Protein AF-A0A376VV55-F1 (afdb_monomer)

Nearest PDB structures (foldseek):
  7uvv-assembly1_R  TM=2.113E-01  e=4.141E+00  Acinetobacter baumannii AB0057
  5z62-assembly1_F  TM=2.205E-01  e=4.416E+00  Homo sapiens

Structure (mmCIF, N/CA/C/O backbone):
data_AF-A0A376VV55-F1
#
_entry.id   AF-A0A376VV55-F1
#
loop_
_atom_site.group_PDB
_atom_site.id
_atom_site.type_symbol
_atom_site.label_atom_id
_atom_site.label_alt_id
_atom_site.label_comp_id
_atom_site.label_asym_id
_atom_site.label_entity_id
_atom_site.label_seq_id
_atom_site.pdbx_PDB_ins_code
_atom_site.Cartn_x
_atom_site.Cartn_y
_atom_site.Cartn_z
_atom_site.occupancy
_atom_site.B_iso_or_equiv
_atom_site.auth_seq_id
_atom_site.auth_comp_id
_atom_site.auth_asym_id
_atom_site.auth_atom_id
_atom_site.pdbx_PDB_model_num
ATOM 1 N N . MET A 1 1 ? -43.601 31.236 34.030 1.00 50.53 1 MET A N 1
ATOM 2 C CA . MET A 1 1 ? -43.749 29.868 33.468 1.00 50.53 1 MET A CA 1
ATOM 3 C C . MET A 1 1 ? -43.611 29.792 31.944 1.00 50.53 1 MET A C 1
ATOM 5 O O . MET A 1 1 ? -43.016 28.837 31.475 1.00 50.53 1 MET A O 1
ATOM 9 N N . LYS A 1 2 ? -44.078 30.775 31.155 1.00 51.25 2 LYS A N 1
ATOM 10 C CA . LYS A 1 2 ? -44.031 30.722 29.675 1.00 51.25 2 LYS A CA 1
ATOM 11 C C . LYS A 1 2 ? -42.621 30.870 29.061 1.00 51.25 2 LYS A C 1
ATOM 13 O O . LYS A 1 2 ? -42.335 30.248 28.050 1.00 51.25 2 LYS A O 1
ATOM 18 N N . ILE A 1 3 ? -41.726 31.624 29.712 1.00 57.97 3 ILE A N 1
ATOM 19 C CA . ILE A 1 3 ? -40.328 31.824 29.269 1.00 57.97 3 ILE A CA 1
ATOM 20 C C . ILE A 1 3 ? -39.462 30.578 29.532 1.00 57.97 3 ILE A C 1
ATOM 22 O O . ILE A 1 3 ? -38.605 30.243 28.726 1.00 57.97 3 ILE A O 1
ATOM 26 N N . ILE A 1 4 ? -39.733 29.838 30.612 1.00 60.44 4 ILE A N 1
ATOM 27 C CA . ILE A 1 4 ? -38.984 28.617 30.969 1.00 60.44 4 ILE A CA 1
ATOM 28 C C . ILE A 1 4 ? -39.235 27.502 29.937 1.00 60.44 4 ILE A C 1
ATOM 30 O O . ILE A 1 4 ? -38.317 26.774 29.573 1.00 60.44 4 ILE A O 1
ATOM 34 N N . LEU A 1 5 ? -40.457 27.425 29.397 1.00 57.47 5 LEU A N 1
ATOM 35 C CA . LEU A 1 5 ? -40.824 26.484 28.331 1.00 57.47 5 LEU A CA 1
ATOM 36 C C . LEU A 1 5 ? -40.100 26.767 27.000 1.00 57.47 5 LEU A C 1
ATOM 38 O O . LEU A 1 5 ? -39.791 25.831 26.270 1.00 57.47 5 LEU A O 1
ATOM 42 N N . LEU A 1 6 ? -39.789 28.034 26.703 1.00 56.78 6 LEU A N 1
ATOM 43 C CA . LEU A 1 6 ? -39.064 28.430 25.488 1.00 56.78 6 LEU A CA 1
ATOM 44 C C . LEU A 1 6 ? -37.576 28.048 25.543 1.00 56.78 6 LEU A C 1
ATOM 46 O O . LEU A 1 6 ? -37.023 27.624 24.532 1.00 56.78 6 LEU A O 1
ATOM 50 N N . PHE A 1 7 ? -36.944 28.118 26.719 1.00 56.75 7 PHE A N 1
ATOM 51 C CA . PHE A 1 7 ? -35.562 27.653 26.896 1.00 56.75 7 PHE A CA 1
ATOM 52 C C . PHE A 1 7 ? -35.441 26.125 26.821 1.00 56.75 7 PHE A C 1
ATOM 54 O O . PHE A 1 7 ? -34.467 25.622 26.264 1.00 56.75 7 PHE A O 1
ATOM 61 N N . LEU A 1 8 ? -36.445 25.382 27.302 1.00 56.62 8 LEU A N 1
ATOM 62 C CA . LEU A 1 8 ? -36.457 23.917 27.212 1.00 56.62 8 LEU A CA 1
ATOM 63 C C . LEU A 1 8 ? -36.553 23.408 25.763 1.00 56.62 8 LEU A C 1
ATOM 65 O O . LEU A 1 8 ? -35.947 22.394 25.433 1.00 56.62 8 LEU A O 1
ATOM 69 N N . ALA A 1 9 ? -37.273 24.120 24.891 1.00 58.34 9 ALA A N 1
ATOM 70 C CA . ALA A 1 9 ? -37.398 23.753 23.479 1.00 58.34 9 ALA A CA 1
ATOM 71 C C . ALA A 1 9 ? -36.096 23.985 22.683 1.00 58.34 9 ALA A C 1
ATOM 73 O O . ALA A 1 9 ? -35.804 23.241 21.749 1.00 58.34 9 ALA A O 1
ATOM 74 N N . ALA A 1 10 ? -35.282 24.971 23.076 1.00 58.66 10 ALA A N 1
ATOM 75 C CA . ALA A 1 10 ? -34.010 25.269 22.414 1.00 58.66 10 ALA A CA 1
ATOM 76 C C . ALA A 1 10 ? -32.920 24.214 22.700 1.00 58.66 10 ALA A C 1
ATOM 78 O O . ALA A 1 10 ? -32.096 23.929 21.834 1.00 58.66 10 ALA A O 1
ATOM 79 N N . LEU A 1 11 ? -32.945 23.579 23.879 1.00 57.19 11 LEU A N 1
ATOM 80 C CA . LEU A 1 11 ? -31.995 22.523 24.271 1.00 57.19 11 LEU A CA 1
ATOM 81 C C . LEU A 1 11 ? -32.257 21.168 23.588 1.00 57.19 11 LEU A C 1
ATOM 83 O O . LEU A 1 11 ? -31.400 20.293 23.640 1.00 57.19 11 LEU A O 1
ATOM 87 N N . ALA A 1 12 ? -33.408 20.974 22.938 1.00 56.91 12 ALA A N 1
ATOM 88 C CA . ALA A 1 12 ? -33.743 19.725 22.245 1.00 56.91 12 ALA A CA 1
ATOM 89 C 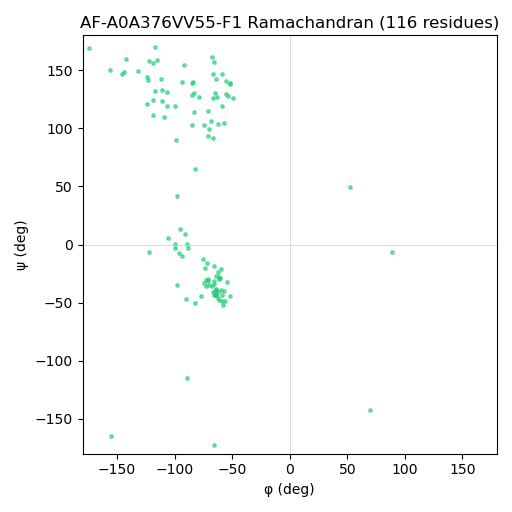C . ALA A 1 12 ? -33.288 19.691 20.771 1.00 56.91 12 ALA A C 1
ATOM 91 O O . ALA A 1 12 ? -33.524 18.704 20.081 1.00 56.91 12 ALA A O 1
ATOM 92 N N . SER A 1 13 ? -32.641 20.755 20.279 1.00 57.75 13 SER A N 1
ATOM 93 C CA . SER A 1 13 ? -32.234 20.882 18.868 1.00 57.75 13 SER A CA 1
ATOM 94 C C . SER A 1 13 ? -30.790 20.447 18.588 1.00 57.75 13 SER A C 1
ATOM 96 O O . SER A 1 13 ? -30.272 20.721 17.508 1.00 57.75 13 SER A O 1
ATOM 98 N N . PHE A 1 14 ? -30.118 19.765 19.522 1.00 62.88 14 PHE A N 1
ATOM 99 C CA . PHE A 1 14 ? -28.818 19.161 19.228 1.00 62.88 14 PHE A CA 1
ATOM 100 C C . PHE A 1 14 ? -29.025 17.966 18.298 1.00 62.88 14 PHE A C 1
ATOM 102 O O . PHE A 1 14 ? -29.269 16.843 18.737 1.00 62.88 14 PHE A O 1
ATOM 109 N N . THR A 1 15 ? -28.926 18.199 16.991 1.00 65.00 15 THR A N 1
ATOM 110 C CA . THR A 1 15 ? -28.682 17.119 16.042 1.00 65.00 15 THR A CA 1
ATOM 111 C C . THR A 1 15 ? -27.328 16.525 16.400 1.00 65.00 15 THR A C 1
ATOM 113 O O . THR A 1 15 ? -26.292 17.134 16.132 1.00 65.00 15 THR A O 1
ATOM 116 N N . VAL A 1 16 ? -27.330 15.359 17.047 1.00 68.25 16 VAL A N 1
ATOM 117 C CA . VAL A 1 16 ? -26.132 14.531 17.171 1.00 68.25 16 VAL A CA 1
ATOM 118 C C . VAL A 1 16 ? -25.668 14.259 15.744 1.00 68.25 16 VAL A C 1
ATOM 120 O O . VAL A 1 16 ? -26.305 13.503 15.013 1.00 68.25 16 VAL A O 1
ATOM 123 N N . HIS A 1 17 ? -24.606 14.939 15.310 1.00 57.97 17 HIS A N 1
ATOM 124 C CA . HIS A 1 17 ? -23.879 14.555 14.109 1.00 57.97 17 HIS A CA 1
ATOM 125 C C . HIS A 1 17 ? -23.230 13.213 14.434 1.00 57.97 17 HIS A C 1
ATOM 127 O O . HIS A 1 17 ? -22.168 13.152 15.049 1.00 57.97 17 HIS A O 1
ATOM 133 N N . ALA A 1 18 ? -23.936 12.128 14.115 1.00 57.88 18 ALA A N 1
ATOM 134 C CA . ALA A 1 18 ? -23.355 10.803 14.147 1.00 57.88 18 ALA A CA 1
ATOM 135 C C . ALA A 1 18 ? -22.171 10.822 13.179 1.00 57.88 18 ALA A C 1
ATOM 137 O O . ALA A 1 18 ? -22.349 11.119 11.995 1.00 57.88 18 ALA A O 1
ATOM 138 N N . GLN A 1 19 ? -20.969 10.561 13.699 1.00 57.69 19 GLN A N 1
ATOM 139 C CA . GLN A 1 19 ? -19.793 10.326 12.871 1.00 57.69 19 GLN A CA 1
ATOM 140 C C . GLN A 1 19 ? -20.199 9.290 11.811 1.00 57.69 19 GLN A C 1
ATOM 142 O O . GLN A 1 19 ? -20.760 8.254 12.194 1.00 57.69 19 GLN A O 1
ATOM 147 N N . PRO A 1 20 ? -20.001 9.559 10.506 1.00 60.66 20 PRO A N 1
ATOM 148 C CA . PRO A 1 20 ? -20.266 8.549 9.495 1.00 60.66 20 PRO A CA 1
ATOM 149 C C . PRO A 1 20 ? -19.521 7.269 9.893 1.00 60.66 20 PRO A C 1
ATOM 151 O O . PRO A 1 20 ? -18.402 7.364 10.410 1.00 60.66 20 PRO A O 1
ATOM 154 N N . PRO A 1 21 ? -20.146 6.090 9.739 1.00 66.88 21 PRO A N 1
ATOM 155 C CA . PRO A 1 21 ? -19.519 4.847 10.148 1.00 66.88 21 PRO A CA 1
ATOM 156 C C . PRO A 1 21 ? -18.164 4.73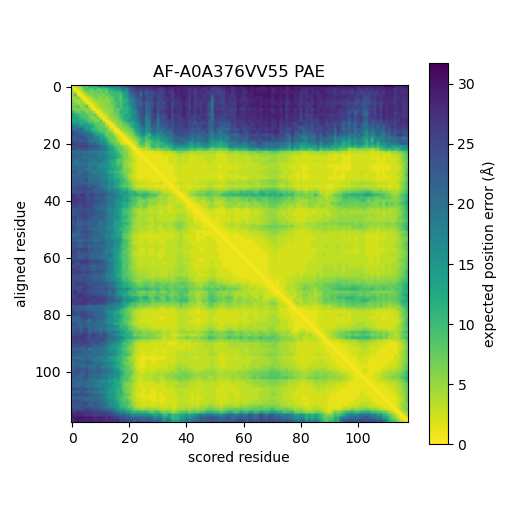1 9.456 1.00 66.88 21 PRO A C 1
ATOM 158 O O . PRO A 1 21 ? -18.066 4.920 8.240 1.00 66.88 21 PRO A O 1
ATOM 161 N N . SER A 1 22 ? -17.125 4.446 10.238 1.00 74.50 22 SER A N 1
ATOM 162 C CA . SER A 1 22 ? -15.817 4.089 9.702 1.00 74.50 22 SER A CA 1
ATOM 163 C C . SER A 1 22 ? -16.002 2.963 8.687 1.00 74.50 22 SER A C 1
ATOM 165 O O . SER A 1 22 ? -16.793 2.043 8.924 1.00 74.50 22 SER A O 1
ATOM 167 N N . GLN A 1 23 ? -15.300 3.035 7.555 1.00 81.75 23 GLN A N 1
ATOM 168 C CA . GLN A 1 23 ? -15.319 1.948 6.580 1.00 81.75 23 GLN A CA 1
ATOM 169 C C . GLN A 1 23 ? -14.913 0.639 7.262 1.00 81.75 23 GLN A C 1
ATOM 171 O O . GLN A 1 23 ? -14.021 0.617 8.114 1.00 81.75 23 GLN A O 1
ATOM 176 N N . THR A 1 24 ? -15.572 -0.459 6.896 1.00 91.44 24 THR A N 1
ATOM 177 C CA . THR A 1 24 ? -15.115 -1.783 7.327 1.00 91.44 24 THR A CA 1
ATOM 178 C C . THR A 1 24 ? -13.762 -2.089 6.689 1.00 91.44 24 THR A C 1
ATOM 180 O O . THR A 1 24 ? -13.441 -1.566 5.622 1.00 91.44 24 THR A O 1
ATOM 183 N N . VAL A 1 25 ? -12.983 -2.991 7.292 1.00 93.12 25 VAL A N 1
ATOM 184 C CA . VAL A 1 25 ? -11.698 -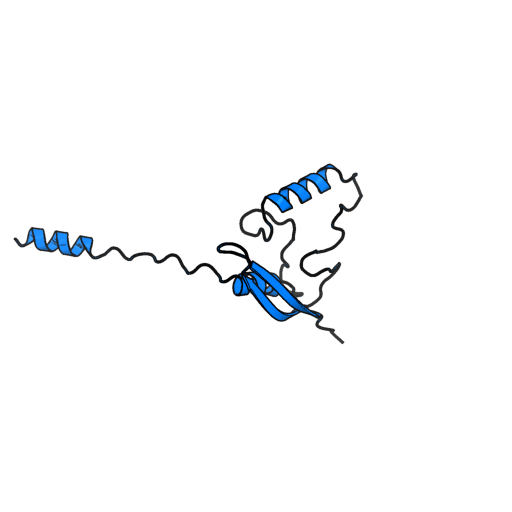3.435 6.719 1.00 93.12 25 VAL A CA 1
ATOM 185 C C . VAL A 1 25 ? -11.871 -3.895 5.267 1.00 93.12 25 VAL A C 1
ATOM 187 O O . VAL A 1 25 ? -11.112 -3.495 4.388 1.00 93.12 25 VAL A O 1
ATOM 190 N N . GLU A 1 26 ? -12.913 -4.681 4.985 1.00 95.12 26 GLU A N 1
ATOM 191 C CA . GLU A 1 26 ? -13.206 -5.146 3.628 1.00 95.12 26 GLU A CA 1
ATOM 192 C C . GLU A 1 26 ? -13.503 -3.985 2.667 1.00 95.12 26 GLU A C 1
ATOM 194 O O . GLU A 1 26 ? -13.030 -3.997 1.532 1.00 95.12 26 GLU A O 1
ATOM 199 N N . GLN A 1 27 ? -14.256 -2.968 3.102 1.00 94.44 27 GLN A N 1
ATOM 200 C CA . GLN A 1 27 ? -14.535 -1.785 2.285 1.00 94.44 27 GLN A CA 1
ATOM 201 C C . GLN A 1 27 ? -13.261 -1.003 1.971 1.00 94.44 27 GLN A C 1
ATOM 203 O O . GLN A 1 27 ? -13.065 -0.631 0.816 1.00 94.44 27 GLN A O 1
ATOM 208 N N . THR A 1 28 ? -12.380 -0.816 2.956 1.00 92.56 28 THR A N 1
ATOM 209 C CA . THR A 1 28 ? -11.073 -0.177 2.759 1.00 92.56 28 THR A CA 1
ATOM 210 C C . THR A 1 28 ? -10.243 -0.940 1.729 1.00 92.56 28 THR A C 1
ATOM 212 O O . THR A 1 28 ? -9.762 -0.353 0.762 1.00 92.56 28 THR A O 1
ATOM 215 N N . VAL A 1 29 ? -10.135 -2.267 1.866 1.00 95.12 29 VAL A N 1
ATOM 216 C CA . VAL A 1 29 ? -9.386 -3.106 0.914 1.00 95.12 29 VAL A CA 1
ATOM 217 C C . VAL A 1 29 ? -10.000 -3.034 -0.484 1.00 95.12 29 VAL A C 1
ATOM 219 O O . VAL A 1 29 ? -9.290 -2.825 -1.463 1.00 95.12 29 VAL A O 1
ATOM 222 N N . ARG A 1 30 ? -11.327 -3.143 -0.607 1.00 95.31 30 ARG A N 1
ATOM 223 C CA . ARG A 1 30 ? -12.011 -3.005 -1.902 1.00 95.31 30 ARG A CA 1
ATOM 224 C C . ARG A 1 30 ? -11.755 -1.640 -2.533 1.00 95.31 30 ARG A C 1
ATOM 226 O O . ARG A 1 30 ? -11.565 -1.581 -3.742 1.00 95.31 30 ARG A O 1
ATOM 233 N N . HIS A 1 31 ? -11.727 -0.574 -1.737 1.00 92.25 31 HIS A N 1
ATOM 234 C CA . HIS A 1 31 ? -11.462 0.774 -2.225 1.00 92.25 31 HIS A CA 1
ATOM 235 C C . HIS A 1 31 ? -10.047 0.924 -2.802 1.00 92.25 31 HIS A C 1
ATOM 237 O O . HIS A 1 31 ? -9.887 1.527 -3.858 1.00 92.25 31 HIS A O 1
ATOM 243 N N . ILE A 1 32 ? -9.041 0.303 -2.176 1.00 92.75 32 ILE A N 1
ATOM 244 C CA . ILE A 1 32 ? -7.669 0.254 -2.710 1.00 92.75 32 ILE A CA 1
ATOM 245 C C . ILE A 1 32 ? -7.666 -0.400 -4.101 1.00 92.75 32 ILE A C 1
ATOM 247 O O . ILE A 1 32 ? -7.186 0.189 -5.068 1.00 92.75 32 ILE A O 1
ATOM 251 N N . TYR A 1 33 ? -8.268 -1.587 -4.227 1.00 93.88 33 TYR A N 1
ATOM 252 C CA . TYR A 1 33 ? -8.249 -2.357 -5.478 1.00 93.88 33 TYR A CA 1
ATOM 253 C C . TYR A 1 33 ? -9.161 -1.798 -6.584 1.00 93.88 33 TYR A C 1
ATOM 255 O O . TYR A 1 33 ? -8.946 -2.091 -7.760 1.00 93.88 33 TYR A O 1
ATOM 263 N N . GLN A 1 34 ? -10.162 -0.977 -6.249 1.00 91.69 34 GLN A N 1
ATOM 264 C CA . GLN A 1 34 ? -11.042 -0.321 -7.229 1.00 91.69 34 GLN A CA 1
ATOM 265 C C . GLN A 1 34 ? -10.291 0.608 -8.187 1.00 91.69 34 GLN A C 1
ATOM 267 O O . GLN A 1 34 ? -10.727 0.775 -9.323 1.00 91.69 34 GLN A O 1
ATOM 272 N N . ASN A 1 35 ? -9.169 1.172 -7.744 1.00 90.94 35 ASN A N 1
ATOM 273 C CA . ASN A 1 35 ? -8.390 2.141 -8.508 1.00 90.94 35 ASN A CA 1
ATOM 274 C C . ASN A 1 35 ? -7.337 1.501 -9.430 1.00 90.94 35 ASN A C 1
ATOM 276 O O . ASN A 1 35 ? -6.690 2.209 -10.195 1.00 90.94 35 ASN A O 1
ATOM 280 N N . TYR A 1 36 ? -7.188 0.172 -9.418 1.00 92.19 36 TYR A N 1
ATOM 281 C CA . TYR A 1 36 ? -6.336 -0.556 -10.368 1.00 92.19 36 TYR A CA 1
ATOM 282 C C . TYR A 1 36 ? -7.063 -0.796 -11.698 1.00 92.19 36 TYR A C 1
ATOM 284 O O . TYR A 1 36 ? -7.392 -1.928 -12.078 1.00 92.19 36 TYR A O 1
ATOM 292 N N . LYS A 1 37 ? -7.356 0.307 -12.388 1.00 89.69 37 LYS A N 1
ATOM 293 C CA . LYS A 1 37 ? -7.993 0.372 -13.707 1.00 89.69 37 LYS A CA 1
ATOM 294 C C . LYS A 1 37 ? -7.201 1.311 -14.604 1.00 89.69 37 LYS A C 1
ATOM 296 O O . LYS A 1 37 ? -6.640 2.293 -14.132 1.00 89.69 37 LYS A O 1
ATOM 301 N N . SER A 1 38 ? -7.214 1.035 -15.900 1.00 82.25 38 SER A N 1
ATOM 302 C CA . SER A 1 38 ? -6.521 1.822 -16.926 1.00 82.25 38 SER A CA 1
ATOM 303 C C . SER A 1 38 ? -6.965 3.290 -17.017 1.00 82.25 38 SER A C 1
ATOM 305 O O . SER A 1 38 ? -6.216 4.117 -17.529 1.00 82.25 38 SER A O 1
ATOM 307 N N . ASP A 1 39 ? -8.159 3.626 -16.528 1.00 83.12 39 ASP A N 1
ATOM 308 C CA . ASP A 1 39 ? -8.727 4.979 -16.495 1.00 83.12 39 ASP A CA 1
ATOM 309 C C . ASP A 1 39 ? -8.719 5.625 -15.098 1.00 83.12 39 ASP A C 1
ATOM 311 O O . ASP A 1 39 ? -9.242 6.728 -14.925 1.00 83.12 39 ASP A O 1
ATOM 315 N N . ALA A 1 40 ? -8.114 4.968 -14.106 1.00 84.06 40 ALA A N 1
ATOM 316 C CA . ALA A 1 40 ? -8.047 5.437 -12.730 1.00 84.06 40 ALA A CA 1
ATOM 317 C C . ALA A 1 40 ? -6.606 5.738 -12.297 1.00 84.06 40 ALA A C 1
ATOM 319 O O . ALA A 1 40 ? -5.627 5.253 -12.863 1.00 84.06 40 ALA A O 1
ATOM 320 N N . THR A 1 41 ? -6.471 6.555 -11.254 1.00 83.00 41 THR A N 1
ATOM 321 C CA . THR A 1 41 ? -5.191 6.741 -10.568 1.00 83.00 41 THR A CA 1
ATOM 322 C C . THR A 1 41 ? -5.041 5.639 -9.534 1.00 83.00 41 THR A C 1
ATOM 324 O O . THR A 1 41 ? -5.671 5.704 -8.476 1.00 83.00 41 THR A O 1
ATOM 327 N N . ALA A 1 42 ? -4.220 4.635 -9.839 1.00 83.12 42 ALA A N 1
ATOM 328 C CA . ALA A 1 42 ? -3.881 3.607 -8.866 1.00 83.12 42 ALA A CA 1
ATOM 329 C C . ALA A 1 42 ? -3.231 4.221 -7.617 1.00 83.12 42 ALA A C 1
ATOM 331 O O . ALA A 1 42 ? -2.542 5.245 -7.708 1.00 83.12 42 ALA A O 1
ATOM 332 N N . PRO A 1 43 ? -3.465 3.623 -6.440 1.00 85.06 43 PRO A N 1
ATOM 333 C CA . PRO A 1 43 ? -2.844 4.083 -5.216 1.00 85.06 43 PRO A CA 1
ATOM 334 C C . PRO A 1 43 ? -1.333 3.868 -5.308 1.00 85.06 43 PRO A C 1
ATOM 336 O O . PRO A 1 43 ? -0.868 2.780 -5.630 1.00 85.06 43 PRO A O 1
ATOM 339 N N . TYR A 1 44 ? -0.559 4.904 -5.001 1.00 87.44 44 TYR A N 1
ATOM 340 C CA . TYR A 1 44 ? 0.888 4.776 -4.907 1.00 87.44 44 TYR A CA 1
ATOM 341 C C . TYR A 1 44 ? 1.274 4.286 -3.506 1.00 87.44 44 TYR A C 1
ATOM 343 O O . TYR A 1 44 ? 0.868 4.863 -2.498 1.00 87.44 44 TYR A O 1
ATOM 351 N N . PHE A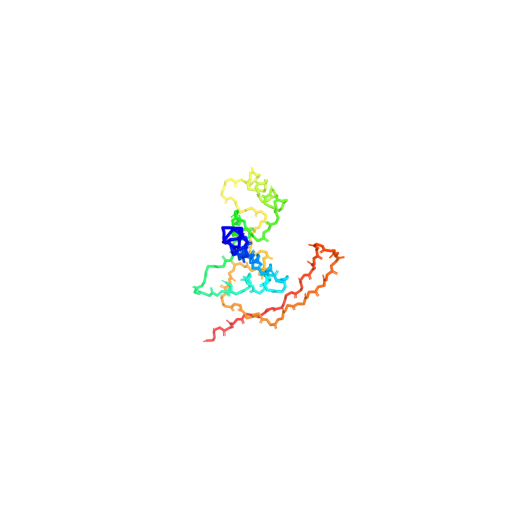 1 45 ? 2.082 3.226 -3.422 1.00 90.81 45 PHE A N 1
ATOM 352 C CA . PHE A 1 45 ? 2.492 2.640 -2.139 1.00 90.81 45 PHE A CA 1
ATOM 353 C C . PHE A 1 45 ? 3.275 3.623 -1.247 1.00 90.81 45 PHE A C 1
ATOM 355 O O . PHE A 1 45 ? 3.198 3.549 -0.022 1.00 90.81 45 PHE A O 1
ATOM 362 N N . GLY A 1 46 ? 3.990 4.576 -1.855 1.00 89.69 46 GLY A N 1
ATOM 363 C CA . GLY A 1 46 ? 4.701 5.653 -1.159 1.00 89.69 46 GLY A CA 1
ATOM 364 C C . GLY A 1 46 ? 3.889 6.937 -0.954 1.00 89.69 46 GLY A C 1
ATOM 365 O O . GLY A 1 46 ? 4.459 7.949 -0.558 1.00 89.69 46 GLY A O 1
ATOM 366 N N . GLU A 1 47 ? 2.584 6.938 -1.236 1.00 90.81 47 GLU A N 1
ATOM 367 C CA . GLU A 1 47 ? 1.730 8.114 -1.047 1.00 90.81 47 GLU A CA 1
ATOM 368 C C . GLU A 1 47 ? 1.645 8.497 0.442 1.00 90.81 47 GLU A C 1
ATOM 370 O O . GLU A 1 47 ? 1.588 7.637 1.325 1.00 90.81 47 GLU A O 1
ATOM 375 N N . THR A 1 48 ? 1.613 9.801 0.729 1.00 90.62 48 THR A N 1
ATOM 376 C CA . THR A 1 48 ? 1.562 10.343 2.097 1.00 90.62 48 THR A CA 1
ATOM 377 C C . THR A 1 48 ? 0.270 11.132 2.345 1.00 90.62 48 THR A C 1
ATOM 379 O O . THR A 1 48 ? -0.507 11.406 1.432 1.00 90.62 48 THR A O 1
ATOM 382 N N . GLY A 1 49 ? 0.007 11.504 3.602 1.00 89.50 49 GLY A N 1
ATOM 383 C CA . GLY A 1 49 ? -1.175 12.292 3.965 1.00 89.50 49 GLY A CA 1
ATOM 384 C C . GLY A 1 49 ? -2.484 11.507 3.839 1.00 89.50 49 GLY A C 1
ATOM 385 O O . GLY A 1 49 ? -2.538 10.326 4.168 1.00 89.50 49 GLY A O 1
ATOM 386 N N . GLU A 1 50 ? -3.549 12.168 3.380 1.00 87.81 50 GLU A N 1
ATOM 387 C CA . GLU A 1 50 ? -4.910 11.599 3.330 1.00 87.81 50 GLU A CA 1
ATOM 388 C C . GLU A 1 50 ? -5.064 10.419 2.361 1.00 87.81 50 GLU A C 1
ATOM 390 O O . GLU A 1 50 ? -6.023 9.659 2.469 1.00 87.81 50 GLU A O 1
ATOM 395 N N . ARG A 1 51 ? -4.130 10.254 1.418 1.00 87.88 51 ARG A N 1
ATOM 396 C CA . ARG A 1 51 ? -4.129 9.156 0.440 1.00 87.88 51 ARG A CA 1
ATOM 397 C C . ARG A 1 51 ? -3.179 8.015 0.808 1.00 87.88 51 ARG A C 1
ATOM 399 O O . ARG A 1 51 ? -3.076 7.050 0.054 1.00 87.88 51 ARG A O 1
ATOM 406 N N . ALA A 1 52 ? -2.486 8.113 1.942 1.00 91.88 52 ALA A N 1
ATOM 407 C CA . ALA A 1 52 ? -1.569 7.076 2.385 1.00 91.88 52 ALA A CA 1
ATOM 408 C C . ALA A 1 52 ? -2.317 5.766 2.666 1.00 91.88 52 ALA A C 1
ATOM 410 O O . ALA A 1 52 ? -3.247 5.728 3.470 1.00 91.88 52 ALA A O 1
ATOM 411 N N . ILE A 1 53 ? -1.860 4.677 2.047 1.00 93.12 53 ILE A N 1
ATOM 412 C CA . ILE A 1 53 ? -2.379 3.319 2.294 1.00 93.12 53 ILE A CA 1
ATOM 413 C C . ILE A 1 53 ? -1.488 2.506 3.244 1.00 93.12 53 ILE A C 1
ATOM 415 O O . ILE A 1 53 ? -1.808 1.373 3.595 1.00 93.12 53 ILE A O 1
ATOM 419 N N . THR A 1 54 ? -0.361 3.076 3.674 1.00 94.00 54 THR A N 1
ATOM 420 C CA . THR A 1 54 ? 0.617 2.417 4.547 1.00 94.00 54 THR A CA 1
ATOM 421 C C . THR A 1 54 ? 0.772 3.157 5.872 1.00 94.00 54 THR A C 1
ATOM 423 O O . THR A 1 54 ? 0.587 4.371 5.945 1.00 94.00 54 THR A O 1
ATOM 426 N N . SER A 1 55 ? 1.218 2.450 6.909 1.00 93.88 55 SER A N 1
ATOM 427 C CA . SER A 1 55 ? 1.521 3.058 8.208 1.00 93.88 55 SER A CA 1
ATOM 428 C C . SER A 1 55 ? 2.734 3.999 8.170 1.00 93.88 55 SER A C 1
ATOM 430 O O . SER A 1 55 ? 3.622 3.879 7.323 1.00 93.88 55 SER A O 1
ATOM 432 N N . ALA A 1 56 ? 2.843 4.871 9.178 1.00 95.25 56 ALA A N 1
ATOM 433 C CA . ALA A 1 56 ? 4.003 5.749 9.364 1.00 95.25 56 ALA A CA 1
ATOM 434 C C . ALA A 1 56 ? 5.341 4.985 9.419 1.00 95.25 56 ALA A C 1
ATOM 436 O O . ALA A 1 56 ? 6.362 5.485 8.952 1.00 95.25 56 ALA A O 1
ATOM 437 N N . ARG A 1 57 ? 5.342 3.754 9.949 1.00 96.00 57 ARG A N 1
ATOM 438 C CA . ARG A 1 57 ? 6.540 2.904 9.996 1.00 96.00 57 ARG A CA 1
ATOM 439 C C . ARG A 1 57 ? 7.013 2.504 8.597 1.00 96.00 57 ARG A C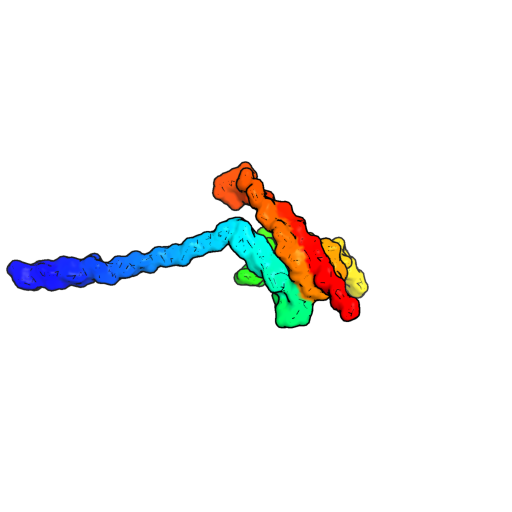 1
ATOM 441 O O . ARG A 1 57 ? 8.212 2.530 8.340 1.00 96.00 57 ARG A O 1
ATOM 448 N N . ILE A 1 58 ? 6.093 2.125 7.708 1.00 95.12 58 ILE A N 1
ATOM 449 C CA . ILE A 1 58 ? 6.438 1.778 6.322 1.00 95.12 58 ILE A CA 1
ATOM 450 C C . ILE A 1 58 ? 6.954 3.018 5.592 1.00 95.12 58 ILE A C 1
ATOM 452 O O . ILE A 1 58 ? 8.010 2.956 4.977 1.00 95.12 58 ILE A O 1
ATOM 456 N N . GLN A 1 59 ? 6.299 4.165 5.765 1.00 94.25 59 GLN A N 1
ATOM 457 C CA . GLN A 1 59 ? 6.737 5.437 5.180 1.00 94.25 59 GLN A CA 1
ATOM 458 C C . GLN A 1 59 ? 8.164 5.834 5.594 1.00 94.25 59 GLN A C 1
ATOM 460 O O . GLN A 1 59 ? 8.961 6.278 4.767 1.00 94.25 59 GLN A O 1
ATOM 465 N N . GLN A 1 60 ? 8.534 5.607 6.857 1.00 94.81 60 GLN A N 1
ATOM 466 C CA . GLN A 1 60 ? 9.909 5.809 7.325 1.00 94.81 60 GLN A CA 1
ATOM 467 C C . GLN A 1 60 ? 10.903 4.856 6.653 1.00 94.81 60 GLN A C 1
ATOM 469 O O . GLN A 1 60 ? 12.017 5.267 6.333 1.00 94.81 60 GLN A O 1
ATOM 474 N N . ALA A 1 61 ? 10.513 3.599 6.423 1.00 94.19 61 ALA A N 1
ATOM 475 C CA . ALA A 1 61 ? 11.356 2.630 5.729 1.00 94.19 61 ALA A CA 1
ATOM 476 C C . ALA A 1 61 ? 11.567 3.010 4.255 1.00 9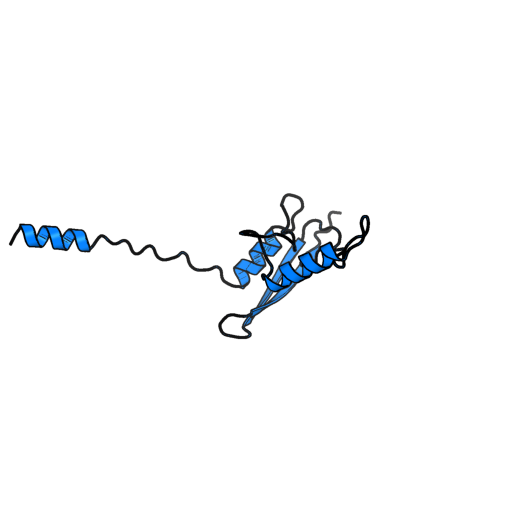4.19 61 ALA A C 1
ATOM 478 O O . ALA A 1 61 ? 12.695 2.933 3.775 1.00 94.19 61 ALA A O 1
ATOM 479 N N . LEU A 1 62 ? 10.519 3.487 3.572 1.00 92.44 62 LEU A N 1
ATOM 480 C CA . LEU A 1 62 ? 10.611 4.015 2.206 1.00 92.44 62 LEU A CA 1
ATOM 481 C C . LEU A 1 62 ? 11.539 5.234 2.145 1.00 92.44 62 LEU A C 1
ATOM 483 O O . LEU A 1 62 ? 12.484 5.259 1.365 1.00 92.44 62 LEU A O 1
ATOM 487 N N . THR A 1 63 ? 11.358 6.189 3.060 1.00 92.50 63 THR A N 1
ATOM 488 C CA . THR A 1 63 ? 12.221 7.379 3.150 1.00 92.50 63 THR A CA 1
ATOM 489 C C . THR A 1 63 ? 13.688 7.001 3.375 1.00 92.50 63 THR A C 1
ATOM 491 O O . THR A 1 63 ? 14.592 7.576 2.769 1.00 92.50 63 THR A O 1
ATOM 494 N N . LEU A 1 64 ? 13.953 6.035 4.262 1.00 94.50 64 LEU A N 1
ATOM 495 C CA . LEU A 1 64 ? 15.308 5.547 4.503 1.00 94.50 64 LEU A CA 1
ATOM 496 C C . LEU A 1 64 ? 15.895 4.876 3.257 1.00 94.50 64 LEU A C 1
ATOM 498 O O . LEU A 1 64 ? 17.050 5.133 2.930 1.00 94.50 64 LEU A O 1
ATOM 502 N N . ASN A 1 65 ? 15.113 4.044 2.568 1.00 93.62 65 ASN A N 1
ATOM 503 C CA . ASN A 1 65 ? 15.521 3.418 1.316 1.00 93.62 65 ASN A CA 1
ATOM 504 C C . ASN A 1 65 ? 15.934 4.468 0.273 1.00 93.62 65 ASN A C 1
ATOM 506 O O . ASN A 1 65 ? 17.017 4.366 -0.302 1.00 93.62 65 ASN A O 1
ATOM 510 N N . ASP A 1 66 ? 15.120 5.501 0.076 1.00 91.19 66 ASP A N 1
ATOM 511 C CA . ASP A 1 66 ? 15.381 6.533 -0.929 1.00 91.19 66 ASP A CA 1
ATOM 512 C C . ASP A 1 66 ? 16.646 7.331 -0.592 1.00 91.19 66 ASP A C 1
ATOM 514 O O . ASP A 1 66 ? 17.484 7.568 -1.459 1.00 91.19 66 ASP A O 1
ATOM 518 N N . ASN A 1 67 ? 16.855 7.649 0.691 1.00 94.25 67 ASN A N 1
ATOM 519 C CA . ASN A 1 67 ? 18.066 8.325 1.168 1.00 94.25 67 ASN A CA 1
ATOM 520 C C . ASN A 1 67 ? 19.350 7.498 0.985 1.00 94.25 67 ASN A C 1
ATOM 522 O O . ASN A 1 67 ? 20.440 8.066 0.912 1.00 94.25 67 ASN A O 1
ATOM 526 N N . LEU A 1 68 ? 19.241 6.167 0.964 1.00 95.06 68 LEU A N 1
ATOM 527 C CA . LEU A 1 68 ? 20.371 5.255 0.769 1.00 95.06 68 LEU A CA 1
ATOM 528 C C . LEU A 1 68 ? 20.558 4.851 -0.702 1.00 95.06 68 LEU A C 1
ATOM 530 O O . LEU A 1 68 ? 21.579 4.249 -1.043 1.00 95.06 68 LEU A O 1
ATOM 534 N N . THR A 1 69 ? 19.601 5.176 -1.573 1.00 94.38 69 THR A N 1
ATOM 535 C CA . THR A 1 69 ? 19.649 4.841 -2.996 1.00 94.38 69 THR A CA 1
ATOM 536 C C . THR A 1 69 ? 20.561 5.819 -3.734 1.00 94.38 69 THR A C 1
ATOM 538 O O . THR A 1 69 ? 20.421 7.037 -3.638 1.00 94.38 69 THR A O 1
ATOM 541 N N . LEU A 1 70 ? 21.535 5.285 -4.477 1.00 94.75 70 LEU A N 1
ATOM 542 C CA . LEU A 1 70 ? 22.446 6.110 -5.272 1.00 94.75 70 LEU A CA 1
ATOM 543 C C . LEU A 1 70 ? 21.693 6.807 -6.420 1.00 94.75 70 LEU A C 1
ATOM 545 O O . LEU A 1 70 ? 20.787 6.207 -7.002 1.00 94.75 70 LEU A O 1
ATOM 549 N N . PRO A 1 71 ? 22.091 8.032 -6.812 1.00 93.19 71 PRO A N 1
ATOM 550 C CA . PRO A 1 71 ? 21.473 8.726 -7.937 1.00 93.19 71 PRO A CA 1
ATOM 551 C C . PRO A 1 71 ? 21.464 7.875 -9.214 1.00 93.19 71 PRO A C 1
ATOM 553 O O . PRO A 1 71 ? 22.508 7.383 -9.640 1.00 93.19 71 PRO A O 1
ATOM 556 N N . GLY A 1 72 ? 20.290 7.734 -9.832 1.00 89.19 72 GLY A N 1
ATOM 557 C CA . GLY A 1 72 ? 20.093 6.948 -11.056 1.00 89.19 72 GLY A CA 1
ATOM 558 C C . GLY A 1 72 ? 19.758 5.470 -10.831 1.00 89.19 72 GLY A C 1
ATOM 559 O O . GLY A 1 72 ? 19.426 4.791 -11.800 1.00 89.19 72 GLY A O 1
ATOM 560 N N . ASN A 1 73 ? 19.791 4.984 -9.588 1.00 90.69 73 ASN A N 1
ATOM 561 C CA . ASN A 1 73 ? 19.317 3.646 -9.249 1.00 90.69 73 ASN A CA 1
ATOM 562 C C . ASN A 1 73 ? 17.845 3.674 -8.832 1.00 90.69 73 ASN A C 1
ATOM 564 O O . ASN A 1 73 ? 17.346 4.674 -8.316 1.00 90.69 73 ASN A O 1
ATOM 568 N N . ILE A 1 74 ? 17.177 2.539 -9.018 1.00 85.00 74 ILE A N 1
ATOM 569 C CA . ILE A 1 74 ? 15.865 2.279 -8.433 1.00 85.00 74 ILE A CA 1
ATOM 570 C C . ILE A 1 74 ? 16.089 1.740 -7.015 1.00 85.00 74 ILE A C 1
ATOM 572 O O . ILE A 1 74 ? 17.040 0.990 -6.772 1.00 85.00 74 ILE A O 1
ATOM 576 N N . GLY A 1 75 ? 15.261 2.190 -6.072 1.00 84.25 75 GLY A N 1
ATOM 577 C CA . GLY A 1 75 ? 15.290 1.728 -4.687 1.00 84.25 75 GLY A CA 1
ATOM 578 C C . GLY A 1 75 ? 14.894 0.253 -4.545 1.00 84.25 75 GLY A C 1
ATOM 579 O O . GLY A 1 75 ? 14.706 -0.458 -5.526 1.00 84.25 75 GLY A O 1
ATOM 580 N N . TRP A 1 76 ? 14.738 -0.234 -3.313 1.00 84.81 76 TRP A N 1
ATOM 581 C CA . TRP A 1 76 ? 14.381 -1.640 -3.063 1.00 84.81 76 TRP A CA 1
ATOM 582 C C . TRP A 1 76 ? 13.021 -2.066 -3.620 1.00 84.81 76 TRP A C 1
ATOM 584 O O . TRP A 1 76 ? 12.809 -3.256 -3.847 1.00 84.81 76 TRP A O 1
ATOM 594 N N . LEU A 1 77 ? 12.105 -1.119 -3.816 1.00 86.31 77 LEU A N 1
ATOM 595 C CA . LEU A 1 77 ? 10.825 -1.366 -4.466 1.00 86.31 77 LEU A CA 1
ATOM 596 C C . LEU A 1 77 ? 10.922 -0.942 -5.929 1.00 86.31 77 LEU A C 1
ATOM 598 O O . LEU A 1 77 ? 10.658 0.206 -6.273 1.00 86.31 77 LEU A O 1
ATOM 602 N N . ASP A 1 78 ? 11.315 -1.886 -6.775 1.00 87.94 78 ASP A N 1
ATOM 603 C CA . ASP A 1 78 ? 11.270 -1.762 -8.234 1.00 87.94 78 ASP A CA 1
ATOM 604 C C . ASP A 1 78 ? 10.004 -2.439 -8.783 1.00 87.94 78 ASP A C 1
ATOM 606 O O . ASP A 1 78 ? 10.105 -3.245 -9.696 1.00 87.94 78 ASP A O 1
ATOM 610 N N . TYR A 1 79 ? 8.861 -2.251 -8.106 1.00 90.69 79 TYR A N 1
ATOM 611 C CA . TYR A 1 79 ? 7.505 -2.690 -8.487 1.00 90.69 79 TYR A CA 1
ATOM 612 C C . TYR A 1 79 ? 6.461 -2.149 -7.493 1.00 90.69 79 TYR A C 1
ATOM 614 O O . TYR A 1 79 ? 6.824 -1.643 -6.426 1.00 90.69 79 TYR A O 1
ATOM 622 N N . ASP A 1 80 ? 5.167 -2.260 -7.815 1.00 91.81 80 ASP A N 1
ATOM 623 C CA . ASP A 1 80 ? 4.067 -1.959 -6.889 1.00 91.81 80 ASP A CA 1
ATOM 624 C C . ASP A 1 80 ? 3.775 -3.171 -5.972 1.00 91.81 80 ASP A C 1
ATOM 626 O O . ASP A 1 80 ? 3.291 -4.204 -6.451 1.00 91.81 80 ASP A O 1
ATOM 630 N N . PRO A 1 81 ? 4.009 -3.067 -4.646 1.00 92.19 81 PRO A N 1
ATOM 631 C CA . PRO A 1 81 ? 3.821 -4.178 -3.710 1.00 92.19 81 PRO A CA 1
ATOM 632 C C . PRO A 1 81 ? 2.363 -4.556 -3.437 1.00 92.19 81 PRO A C 1
ATOM 634 O O . PRO A 1 81 ? 2.112 -5.609 -2.853 1.00 92.19 81 PRO A O 1
ATOM 637 N N . VAL A 1 82 ? 1.394 -3.704 -3.781 1.00 93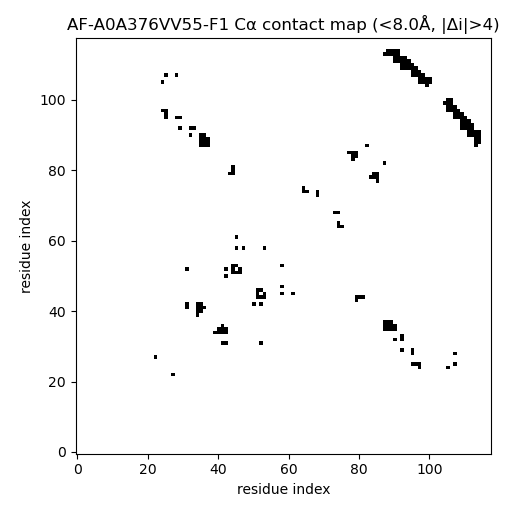.06 82 VAL A N 1
AT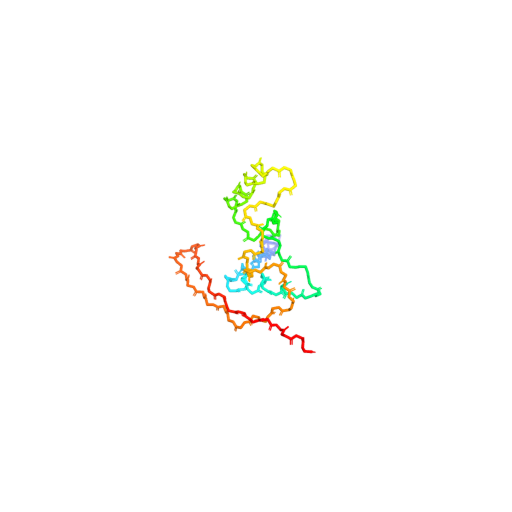OM 638 C CA . VAL A 1 82 ? -0.030 -3.975 -3.530 1.00 93.06 82 VAL A CA 1
ATOM 639 C C . VAL A 1 82 ? -0.563 -4.976 -4.549 1.00 93.06 82 VAL A C 1
ATOM 641 O O . VAL A 1 82 ? -1.278 -5.903 -4.174 1.00 93.06 82 VAL A O 1
ATOM 644 N N . CYS A 1 83 ? -0.219 -4.794 -5.827 1.00 92.50 83 CYS A N 1
ATOM 645 C CA . CYS A 1 83 ? -0.601 -5.694 -6.919 1.00 92.50 83 CYS A CA 1
ATOM 646 C C . CYS A 1 83 ? 0.476 -6.734 -7.262 1.00 92.50 83 CYS A C 1
ATOM 648 O O . CYS A 1 83 ? 0.209 -7.594 -8.100 1.00 92.50 83 CYS A O 1
ATOM 650 N N . ASP A 1 84 ? 1.674 -6.630 -6.676 1.00 91.69 84 ASP A N 1
ATOM 651 C CA . ASP A 1 84 ? 2.859 -7.418 -7.042 1.00 91.69 84 ASP A CA 1
ATOM 652 C C . ASP A 1 84 ? 3.161 -7.337 -8.551 1.00 91.69 84 ASP A C 1
ATOM 654 O O . ASP A 1 84 ? 3.263 -8.339 -9.261 1.00 91.69 84 ASP A O 1
ATOM 658 N N . CYS A 1 85 ? 3.191 -6.110 -9.083 1.00 89.56 85 CYS A N 1
ATOM 659 C CA . CYS A 1 85 ? 3.234 -5.874 -10.523 1.00 89.56 85 CYS A CA 1
ATOM 660 C C . CYS A 1 85 ? 4.095 -4.663 -10.916 1.00 89.56 85 CYS A C 1
ATOM 662 O O . CYS A 1 85 ? 4.190 -3.695 -10.166 1.00 89.56 85 CYS A O 1
ATOM 664 N N . GLN A 1 86 ? 4.719 -4.725 -12.103 1.00 87.94 86 GLN A N 1
ATOM 665 C CA . GLN A 1 86 ? 5.442 -3.585 -12.694 1.00 87.94 86 GLN A CA 1
ATOM 666 C C . GLN A 1 86 ? 4.498 -2.624 -13.407 1.00 87.94 86 GLN A C 1
ATOM 668 O O . GLN A 1 86 ? 4.485 -1.428 -13.143 1.00 87.94 86 GLN A O 1
ATOM 673 N N . ASP A 1 87 ? 3.661 -3.191 -14.269 1.00 84.62 87 ASP A N 1
ATOM 674 C CA . ASP A 1 87 ? 2.567 -2.504 -14.930 1.00 84.62 87 ASP A CA 1
ATOM 675 C C . ASP A 1 87 ? 1.276 -3.257 -14.605 1.00 84.62 87 ASP A C 1
ATOM 677 O O . ASP A 1 87 ? 1.242 -4.494 -14.595 1.00 84.62 87 ASP A O 1
ATOM 681 N N . PHE A 1 88 ? 0.189 -2.522 -14.381 1.00 84.94 88 PHE A N 1
ATOM 682 C CA . PHE A 1 88 ? -1.153 -3.093 -14.302 1.00 84.94 88 PHE A CA 1
ATOM 683 C C . PHE A 1 88 ? -1.990 -2.625 -15.495 1.00 84.94 88 PHE A C 1
ATOM 685 O O . PHE A 1 88 ? -1.895 -1.489 -15.951 1.00 84.94 88 PHE A O 1
ATOM 692 N N . GLY A 1 89 ? -2.820 -3.529 -16.013 1.00 84.81 89 GLY A N 1
ATOM 693 C CA . GLY A 1 89 ? -3.883 -3.192 -16.959 1.00 84.81 89 GLY A CA 1
ATOM 694 C C . GLY A 1 89 ? -5.163 -2.849 -16.204 1.00 84.81 89 GLY A C 1
ATOM 695 O O . GLY A 1 89 ? -5.216 -1.902 -15.429 1.00 84.81 89 GLY A O 1
ATOM 696 N N . ASP A 1 90 ? -6.197 -3.667 -16.380 1.00 90.75 90 ASP A N 1
ATOM 697 C CA . ASP A 1 90 ? -7.364 -3.629 -15.501 1.00 90.75 90 ASP A CA 1
ATOM 698 C C . ASP A 1 90 ? -7.342 -4.856 -14.593 1.00 90.75 90 ASP A C 1
ATOM 700 O O . ASP A 1 90 ? -7.404 -5.990 -15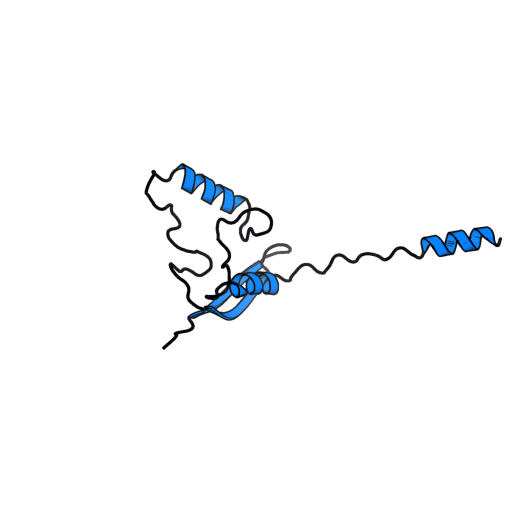.076 1.00 90.75 90 ASP A O 1
ATOM 704 N N . LEU A 1 91 ? -7.284 -4.645 -13.278 1.00 92.75 91 LEU A N 1
ATOM 705 C CA . LEU A 1 91 ? -7.435 -5.736 -12.319 1.00 92.75 91 LEU A CA 1
ATOM 706 C C . LEU A 1 91 ? -8.919 -5.996 -12.057 1.00 92.75 91 LEU A C 1
ATOM 708 O O . LEU A 1 91 ? -9.731 -5.073 -11.942 1.00 92.75 91 LEU A O 1
ATOM 712 N N . VAL A 1 92 ? -9.299 -7.265 -11.961 1.00 93.00 92 VAL A N 1
ATOM 713 C CA . VAL A 1 92 ? -10.637 -7.704 -11.561 1.00 93.00 92 VAL A CA 1
ATOM 714 C C . VAL A 1 92 ? -10.527 -8.313 -10.174 1.00 93.00 92 VAL A C 1
ATOM 716 O O . VAL A 1 92 ? -9.944 -9.378 -10.007 1.00 93.00 92 VAL A O 1
ATOM 719 N N . LEU A 1 93 ? -11.079 -7.627 -9.175 1.00 94.69 93 LEU A N 1
ATOM 720 C CA . LEU A 1 93 ? -11.115 -8.116 -7.801 1.00 94.69 93 LEU A CA 1
ATOM 721 C C . LEU A 1 93 ? -12.096 -9.293 -7.690 1.00 94.69 93 LEU A C 1
ATOM 723 O O . LEU A 1 93 ? -13.301 -9.113 -7.861 1.00 94.69 93 LEU A O 1
ATOM 727 N N . GLU A 1 94 ? -11.585 -10.481 -7.383 1.00 96.00 94 GLU A N 1
ATOM 728 C CA . GLU A 1 94 ? -12.371 -11.718 -7.297 1.00 96.00 94 GLU A CA 1
ATOM 729 C C . GLU A 1 94 ? -12.905 -11.939 -5.883 1.00 96.00 94 GLU A C 1
ATOM 731 O O . GLU A 1 94 ? -14.084 -12.234 -5.687 1.00 96.00 94 GLU A O 1
ATOM 736 N N . SER A 1 95 ? -12.044 -11.773 -4.877 1.00 97.06 95 SER A N 1
ATOM 737 C CA . SER A 1 95 ? -12.427 -11.956 -3.478 1.00 97.06 95 SER A CA 1
ATOM 738 C C . SER A 1 95 ? -11.526 -11.183 -2.526 1.00 97.06 95 SER A C 1
ATOM 740 O O . SER A 1 95 ? -10.328 -11.044 -2.774 1.00 97.06 95 SER A O 1
ATOM 742 N N . VAL A 1 96 ? -12.102 -10.775 -1.397 1.00 98.06 96 VAL A N 1
ATOM 743 C CA . VAL A 1 96 ? -11.389 -10.265 -0.224 1.00 98.06 96 VAL A CA 1
ATOM 744 C C . VAL A 1 96 ? -11.819 -11.124 0.959 1.00 98.06 96 VAL A C 1
ATOM 746 O O . VAL A 1 96 ? -13.009 -11.200 1.255 1.00 98.06 96 VAL A O 1
ATOM 749 N N . ALA A 1 97 ? -10.869 -11.789 1.608 1.00 97.69 97 ALA A N 1
ATOM 750 C CA . ALA A 1 97 ? -11.104 -12.546 2.831 1.00 97.69 97 ALA A CA 1
ATOM 751 C C . ALA A 1 97 ? -10.408 -11.837 3.992 1.00 97.69 97 ALA A C 1
ATOM 753 O O . ALA A 1 97 ? -9.202 -11.606 3.927 1.00 97.69 97 ALA A O 1
ATOM 754 N N . ILE A 1 98 ? -11.168 -11.486 5.029 1.00 97.81 98 ILE A N 1
ATOM 755 C CA . ILE A 1 98 ? -10.663 -10.777 6.206 1.00 97.81 98 ILE A CA 1
ATOM 756 C C . ILE A 1 98 ? -10.595 -11.736 7.391 1.00 97.81 98 ILE A C 1
ATOM 758 O O . ILE A 1 98 ? -11.581 -12.405 7.706 1.00 97.81 98 ILE A O 1
ATOM 762 N N . THR A 1 99 ? -9.456 -11.749 8.073 1.00 97.62 99 THR A N 1
ATOM 763 C CA . THR A 1 99 ? -9.271 -12.428 9.355 1.00 97.62 99 THR A CA 1
ATOM 764 C C . THR A 1 99 ? -8.905 -11.380 10.391 1.00 97.62 99 THR A C 1
ATOM 766 O O . THR A 1 99 ? -7.825 -10.802 10.332 1.00 97.62 99 THR A O 1
ATOM 769 N N . GLN A 1 100 ? -9.796 -11.123 11.347 1.00 96.00 100 GLN A N 1
ATOM 770 C CA . GLN A 1 100 ? -9.480 -10.233 12.459 1.00 96.00 100 GLN A CA 1
ATOM 771 C C . GLN A 1 100 ? -8.384 -10.877 13.322 1.00 96.00 100 GLN A C 1
ATOM 773 O O . GLN A 1 100 ? -8.537 -12.025 13.744 1.00 96.00 100 GLN A O 1
ATOM 778 N N . THR A 1 101 ? -7.289 -10.161 13.572 1.00 95.62 101 THR A N 1
ATOM 779 C CA . THR A 1 101 ? -6.161 -10.662 14.372 1.00 95.62 101 THR A CA 1
ATOM 780 C C . THR A 1 101 ? -6.234 -10.168 15.815 1.00 95.62 101 THR A C 1
ATOM 782 O O . THR A 1 101 ? -5.934 -10.933 16.731 1.00 95.62 101 THR A O 1
ATOM 785 N N . ASP A 1 102 ? -6.725 -8.946 16.036 1.00 94.56 102 ASP A N 1
ATOM 786 C CA . ASP A 1 102 ? -7.081 -8.409 17.356 1.00 94.56 102 ASP A CA 1
ATOM 787 C C . ASP A 1 102 ? -8.146 -7.293 17.255 1.00 94.56 102 ASP A C 1
ATOM 789 O O . ASP A 1 102 ? -8.828 -7.179 16.243 1.00 94.56 102 ASP A O 1
ATOM 793 N N . ALA A 1 103 ? -8.354 -6.497 18.309 1.00 90.38 103 ALA A N 1
ATOM 794 C CA . ALA A 1 103 ? -9.385 -5.453 18.329 1.00 90.38 103 ALA A CA 1
ATOM 795 C C . ALA A 1 103 ? -9.197 -4.366 17.252 1.00 90.38 103 ALA A C 1
ATOM 797 O O . ALA A 1 103 ? -10.191 -3.818 16.778 1.00 90.38 103 ALA A O 1
ATOM 798 N N . ASP A 1 104 ? -7.953 -4.099 16.852 1.00 91.62 104 ASP A N 1
ATOM 799 C CA . ASP A 1 104 ? -7.583 -2.984 15.976 1.00 91.62 104 ASP A CA 1
ATOM 800 C C . ASP A 1 104 ? -6.861 -3.442 14.693 1.00 91.62 104 ASP A C 1
ATOM 802 O O . ASP A 1 104 ? -6.635 -2.635 13.790 1.00 91.62 104 ASP A O 1
ATOM 806 N N . HIS A 1 105 ? -6.530 -4.733 14.572 1.00 94.00 105 HIS A N 1
ATOM 807 C CA . HIS A 1 105 ? -5.803 -5.294 13.432 1.00 94.00 105 HIS A CA 1
ATOM 808 C C . HIS A 1 105 ? -6.553 -6.443 12.755 1.00 94.00 105 HIS A C 1
ATOM 810 O O . HIS A 1 105 ? -7.203 -7.274 13.395 1.00 94.00 105 HIS A O 1
ATOM 816 N N . ALA A 1 106 ? -6.415 -6.511 11.433 1.00 96.44 106 ALA A N 1
ATOM 817 C CA . ALA A 1 106 ? -6.937 -7.589 10.611 1.00 96.44 106 ALA A CA 1
ATOM 818 C C . ALA A 1 106 ? -5.999 -7.875 9.438 1.00 96.44 106 ALA A C 1
ATOM 820 O O . ALA A 1 106 ? -5.411 -6.957 8.864 1.00 96.44 106 ALA A O 1
ATOM 821 N N . ASP A 1 107 ? -5.938 -9.143 9.050 1.00 97.25 107 ASP A N 1
ATOM 822 C CA . ASP A 1 107 ? -5.270 -9.591 7.838 1.00 97.25 107 ASP A CA 1
ATOM 823 C C . ASP A 1 107 ? -6.284 -9.674 6.696 1.00 97.25 107 ASP A C 1
ATOM 825 O O . ASP A 1 107 ? -7.416 -10.133 6.880 1.00 97.25 107 ASP A O 1
ATOM 829 N N . ALA A 1 108 ? -5.869 -9.263 5.498 1.00 97.25 108 ALA A N 1
ATOM 830 C CA . ALA A 1 108 ? -6.664 -9.372 4.284 1.00 97.25 108 ALA A CA 1
ATOM 831 C C . ALA A 1 108 ? -5.946 -10.249 3.255 1.00 97.25 108 ALA A C 1
ATOM 833 O O . ALA A 1 108 ? -4.824 -9.954 2.850 1.00 97.25 108 ALA A O 1
ATOM 834 N N . ILE A 1 109 ? -6.615 -11.304 2.791 1.00 97.56 109 ILE A N 1
ATOM 835 C CA . ILE A 1 109 ? -6.188 -12.082 1.626 1.00 97.56 109 ILE A CA 1
ATOM 836 C C . ILE A 1 109 ? -7.012 -11.615 0.434 1.00 97.56 109 ILE A C 1
ATOM 838 O O . ILE A 1 109 ? -8.241 -11.733 0.429 1.00 97.56 109 ILE A O 1
ATOM 842 N N . VAL A 1 110 ? -6.328 -11.102 -0.584 1.00 97.38 110 VAL A N 1
ATOM 843 C CA . VAL A 1 110 ? -6.957 -10.583 -1.796 1.00 97.38 110 VAL A CA 1
ATOM 844 C C . VAL A 1 110 ? -6.648 -11.495 -2.973 1.00 97.38 110 VAL A C 1
ATOM 846 O O . VAL A 1 110 ? -5.509 -11.909 -3.174 1.00 97.38 110 VAL A O 1
ATOM 849 N N . ARG A 1 111 ? -7.681 -11.824 -3.751 1.00 96.81 111 ARG A N 1
ATOM 850 C CA . ARG A 1 111 ? -7.541 -12.495 -5.047 1.00 96.81 111 ARG A CA 1
ATOM 851 C C . ARG A 1 111 ? -8.057 -11.575 -6.131 1.00 96.81 111 ARG A C 1
ATOM 853 O O . ARG A 1 111 ? -9.161 -11.037 -6.016 1.00 96.81 111 ARG A O 1
ATOM 860 N N . PHE A 1 112 ? -7.267 -11.427 -7.178 1.00 94.81 112 PHE A N 1
ATOM 861 C CA . PHE A 1 112 ? -7.627 -10.688 -8.370 1.00 94.81 112 PHE A CA 1
ATOM 862 C C . PHE A 1 112 ? -7.078 -11.404 -9.601 1.00 94.81 112 PHE A C 1
ATOM 864 O O . PHE A 1 112 ? -6.137 -12.193 -9.514 1.00 94.81 112 PHE A O 1
ATOM 871 N N . SER A 1 113 ? -7.660 -11.098 -10.750 1.00 92.50 113 SER A N 1
ATOM 872 C CA . SER A 1 113 ? -7.162 -11.514 -12.055 1.00 92.50 113 SER A CA 1
ATOM 873 C C . SER A 1 113 ? -6.897 -10.308 -12.944 1.00 92.50 113 SER A C 1
ATOM 875 O O . SER A 1 113 ? -7.446 -9.223 -12.746 1.00 92.50 113 SER A O 1
ATOM 877 N N . TYR A 1 114 ? -6.043 -10.498 -13.945 1.00 88.81 114 TYR A N 1
ATOM 878 C CA . TYR A 1 114 ? -5.812 -9.500 -14.982 1.00 88.81 114 TYR A CA 1
ATOM 879 C C . TYR A 1 114 ? -6.888 -9.626 -16.056 1.00 88.81 114 TYR A C 1
ATOM 881 O O . TYR A 1 114 ? -7.124 -10.713 -16.594 1.00 88.81 114 TYR A O 1
ATOM 889 N N . LEU A 1 115 ? -7.509 -8.507 -16.422 1.00 81.88 115 LEU A N 1
ATOM 890 C CA . LEU A 1 115 ? -8.351 -8.454 -17.605 1.00 81.88 115 LEU A CA 1
ATOM 891 C C . LEU A 1 115 ? -7.451 -8.553 -18.847 1.00 81.88 115 LEU A C 1
ATOM 893 O O . LEU A 1 115 ? -6.848 -7.573 -19.283 1.00 81.88 115 LEU A O 1
ATOM 897 N N . SER A 1 116 ? -7.347 -9.746 -19.430 1.00 66.38 116 SER A N 1
ATOM 898 C CA . SER A 1 116 ? -6.694 -9.913 -20.728 1.00 66.38 116 SER A CA 1
ATOM 899 C C . SER A 1 116 ? -7.551 -9.238 -21.801 1.00 66.38 116 SER A C 1
ATOM 901 O O . SER A 1 116 ? -8.609 -9.747 -22.178 1.00 66.38 116 SER A O 1
ATOM 903 N N . ARG A 1 117 ? -7.103 -8.078 -22.292 1.00 61.78 117 ARG A N 1
ATOM 904 C CA . ARG A 1 117 ? -7.624 -7.502 -23.534 1.00 61.78 117 ARG A CA 1
ATOM 905 C C . ARG A 1 117 ? -7.037 -8.327 -24.685 1.00 61.78 117 ARG A C 1
ATOM 907 O O . ARG A 1 117 ? -5.844 -8.222 -24.954 1.00 61.78 117 ARG A O 1
ATOM 914 N N . ARG A 1 118 ? -7.843 -9.217 -25.273 1.00 50.09 118 ARG A N 1
ATOM 915 C CA . ARG A 1 118 ? -7.517 -9.850 -26.561 1.00 50.09 118 ARG A CA 1
ATOM 916 C C . ARG A 1 118 ? -7.693 -8.858 -27.698 1.00 50.09 118 ARG A C 1
ATOM 918 O O . ARG A 1 118 ? -8.634 -8.039 -27.598 1.00 50.09 118 ARG A O 1
#

Organism: Escherichia coli (NCBI:txid562)

Foldseek 3Di:
DVVVVVVVVVVVPPPPPDDPDDDDPVRLLVVQLVQLAPPHDHQACLDDDPSHPDDPVVNVVVVVQVVPDDPPDDTPDCDRPSVRGNDAHRKAWDDWDWDAPDPPDIDIDTDIDGDDDD

Secondary structure (DSSP, 8-state):
-HHHHHHHHHTT-----PPPPPPPHHHHHHHHHHT-STTS-PPPTT--GGG--S-HHHHHHHHHHHHHSPTT---S--SBTTTTBSS---EEEEEEEEEE-SSS-EEEEEEEEE----

Radius of gyration: 22.75 Å; Cα contacts (8 Å, |Δi|>4): 108; chains: 1; bounding box: 66×44×60 Å

Sequence (118 aa):
MKIILLFLAALASFTVHAQPPSQTVEQTVRHIYQNYKSDATAPYFGETGERAITSARIQQALTLNDNLTLPGNIGWLDYDPVCDCQDFGDLVLESVAITQTDADHADAIVRFSYLSRR

InterPro domains:
  IPR024289 Domain of unknown function DUF3828 [PF12883] (25-112)

pLDDT: mean 84.85, std 13.92, range [50.09, 98.06]

Mean predicted aligned error: 9.53 Å

Solvent-accessible surface area (backbone atoms only — not comparable to full-atom values): 7680 Å² total; per-residue (Å²): 115,76,68,62,56,57,57,58,59,62,72,72,66,73,73,77,79,71,73,76,79,76,75,50,72,66,55,51,54,50,55,56,57,66,22,38,31,81,91,44,77,52,78,52,82,85,40,63,77,96,69,36,83,56,56,73,70,54,52,52,51,52,52,51,40,55,75,70,40,57,93,94,57,78,45,92,70,82,47,43,83,90,78,73,33,82,75,80,58,35,55,42,82,73,47,78,47,76,46,77,75,54,99,91,43,65,49,74,51,76,42,66,45,74,60,80,82,125